Protein AF-A0A7X7MDI0-F1 (afdb_monomer)

Solvent-accessible surface area (backbone atoms only — not comparable to full-atom values): 7074 Å² total; per-residue (Å²): 111,66,69,59,51,62,59,33,61,97,28,67,86,44,52,82,82,36,78,29,46,57,43,52,50,39,57,52,37,38,54,49,40,54,50,30,60,76,70,68,48,78,59,48,72,65,74,62,29,40,45,88,83,44,65,53,70,61,54,41,53,39,31,40,72,44,36,62,86,33,42,49,86,61,79,53,73,48,92,61,48,57,58,52,52,53,54,50,30,62,75,68,72,46,91,75,83,92,49,89,79,48,71,57,36,47,51,54,50,57,53,55,77,72,48,79,78,87,128

Secondary structure (DSSP, 8-state):
-HHHHHHTTT-TTSPTTSTTHHHHHHHHHHHHHHHHHHTT-S-B--GGGGSTTS-HHHHHHHHHHH-TTTB-------TTHHHHHHHHHHHTT-----S-SSHHHHHHHHHHHHSPPP-

pLDDT: mean 93.64, std 9.8, range [49.56, 98.75]

Sequence (119 aa):
HDDWLAAVRGLESAREGGARCRPCFAFSLVRTAARAAALGFDRFTTSLTVSPHKHTPTLFELGAAADPVRFLPVDFKRRHGFQRSVELARQLNLYRQDFCGCEFSRAALAQRATTPAPT

Mean predicted aligned error: 4.16 Å

Foldseek 3Di:
DVVLCVQQPPCLQPAVVDDSVLSNLLVVLLVVLVVCVVVVNQADEDPQLLDPSDDLVSNQVSNCVSPVRRYDSDRNPDDCVSVVVVVVCVVVVHDDDPFPPDPSRVVVVVVVVVDDDDD

Nearest PDB structures (foldseek):
  7lc5-assembly1_A  TM=8.626E-01  e=2.716E-07  Thermotoga maritima MSB8
  9d86-assembly1_A  TM=8.648E-01  e=4.054E-07  Thermotoga maritima MSB8
  7lc7-assembly1_A  TM=8.554E-01  e=4.293E-07  Thermotoga maritima MSB8
  9deu-assembly1_A  TM=8.595E-01  e=1.771E-05  Thermotoga maritima MSB8
  9dco-assembly1_A  TM=8.187E-01  e=8.911E-06  Thermotoga maritima MSB8

Radius of gyration: 16.45 Å; Cα contacts (8 Å, |Δi|>4): 100; chains: 1; bounding box: 46×32×37 Å

Structure (mmCIF, N/CA/C/O backbone):
data_AF-A0A7X7MDI0-F1
#
_entry.id   AF-A0A7X7MDI0-F1
#
loop_
_atom_site.group_PDB
_atom_site.id
_atom_site.type_symbol
_atom_site.label_atom_id
_atom_site.label_alt_id
_atom_site.label_comp_id
_atom_site.label_asym_id
_atom_site.label_entity_id
_atom_site.label_seq_id
_atom_site.pdbx_PDB_ins_code
_atom_site.Cartn_x
_atom_site.Cartn_y
_atom_site.Cartn_z
_atom_site.occupancy
_atom_site.B_iso_or_equiv
_atom_site.auth_seq_id
_atom_site.auth_comp_id
_atom_site.auth_asym_id
_atom_site.auth_atom_id
_atom_site.pdbx_PDB_model_num
ATOM 1 N N . HIS A 1 1 ? -12.559 -8.665 -9.819 1.00 94.69 1 HIS A N 1
ATOM 2 C CA . HIS A 1 1 ? -11.226 -8.512 -10.444 1.00 94.69 1 HIS A CA 1
ATOM 3 C C . HIS A 1 1 ? -11.317 -7.472 -11.552 1.00 94.69 1 HIS A C 1
ATOM 5 O O . HIS A 1 1 ? -10.541 -6.528 -11.540 1.00 94.69 1 HIS A O 1
ATOM 11 N N . ASP A 1 2 ? -12.341 -7.562 -12.394 1.00 98.06 2 ASP A N 1
ATOM 12 C CA . ASP A 1 2 ? -12.628 -6.627 -13.490 1.00 98.06 2 ASP A CA 1
ATOM 13 C C . ASP A 1 2 ? -12.693 -5.152 -13.075 1.00 98.06 2 ASP A C 1
ATOM 15 O O . ASP A 1 2 ? -12.123 -4.311 -13.762 1.00 98.06 2 ASP A O 1
ATOM 19 N N . ASP A 1 3 ? -13.274 -4.825 -11.915 1.00 98.06 3 ASP A N 1
ATOM 20 C CA . ASP A 1 3 ? -13.298 -3.436 -11.420 1.00 98.06 3 ASP A CA 1
ATOM 21 C C . ASP A 1 3 ? -11.893 -2.858 -11.208 1.00 98.06 3 ASP A C 1
ATOM 23 O O . ASP A 1 3 ? -11.642 -1.679 -11.456 1.00 98.06 3 ASP A O 1
ATOM 27 N N . TRP A 1 4 ? -10.954 -3.696 -10.758 1.00 98.12 4 TRP A N 1
ATOM 28 C CA . TRP A 1 4 ? -9.564 -3.282 -10.601 1.00 98.12 4 TRP A CA 1
ATOM 29 C C . TRP A 1 4 ? -8.911 -3.066 -11.966 1.00 98.12 4 TRP A C 1
ATOM 31 O O . TRP A 1 4 ? -8.251 -2.046 -12.149 1.00 98.12 4 TRP A O 1
ATOM 41 N N . LEU A 1 5 ? -9.137 -3.971 -12.927 1.00 98.19 5 LEU A N 1
ATOM 42 C CA . LEU A 1 5 ? -8.658 -3.810 -14.304 1.00 98.19 5 LEU A CA 1
ATOM 43 C C . LEU A 1 5 ? -9.209 -2.532 -14.940 1.00 98.19 5 LEU A C 1
ATOM 45 O O . LEU A 1 5 ? -8.465 -1.792 -15.575 1.00 98.19 5 LEU A O 1
ATOM 49 N N . ALA A 1 6 ? -10.488 -2.227 -14.721 1.00 98.38 6 ALA A N 1
ATOM 50 C CA . ALA A 1 6 ? -11.098 -0.985 -15.173 1.00 98.38 6 ALA A CA 1
ATOM 51 C C . ALA A 1 6 ? -10.415 0.244 -14.552 1.00 98.38 6 ALA A C 1
ATOM 53 O O . ALA A 1 6 ? -10.129 1.199 -15.270 1.00 98.38 6 ALA A O 1
ATOM 54 N N . ALA A 1 7 ? -10.086 0.199 -13.257 1.00 97.88 7 ALA A N 1
ATOM 55 C CA . ALA A 1 7 ? -9.402 1.292 -12.565 1.00 97.88 7 ALA A CA 1
ATOM 56 C C . ALA A 1 7 ? -7.974 1.552 -13.078 1.00 97.88 7 ALA A C 1
ATOM 58 O O . ALA A 1 7 ? -7.479 2.671 -12.956 1.00 97.88 7 ALA A O 1
ATOM 59 N N . VAL A 1 8 ? -7.299 0.542 -13.635 1.00 98.25 8 VAL A N 1
ATOM 60 C CA . VAL A 1 8 ? -5.928 0.669 -14.165 1.00 98.25 8 VAL A CA 1
ATOM 61 C C . VAL A 1 8 ? -5.847 0.647 -15.694 1.00 98.25 8 VAL A C 1
ATOM 63 O O . VAL A 1 8 ? -4.741 0.608 -16.239 1.00 98.25 8 VAL A O 1
ATOM 66 N N . ARG A 1 9 ? -6.992 0.673 -16.380 1.00 98.12 9 ARG A N 1
ATOM 67 C CA . ARG A 1 9 ? -7.091 0.563 -17.839 1.00 98.12 9 ARG A CA 1
ATOM 68 C C . ARG A 1 9 ? -6.247 1.626 -18.543 1.00 98.12 9 ARG A C 1
ATOM 70 O O . ARG A 1 9 ? -6.283 2.799 -18.176 1.00 98.12 9 ARG A O 1
ATOM 77 N N . GLY A 1 10 ? -5.516 1.216 -19.575 1.00 98.00 10 GLY A N 1
ATOM 78 C CA . GLY A 1 10 ? -4.622 2.081 -20.351 1.00 98.00 10 GLY A CA 1
ATOM 79 C C . GLY A 1 10 ? -3.262 2.338 -19.691 1.00 98.00 10 GLY A C 1
ATOM 80 O O . GLY A 1 10 ? -2.440 3.064 -20.248 1.00 98.00 10 GLY A O 1
ATOM 81 N N . LEU A 1 11 ? -3.004 1.766 -18.509 1.00 97.88 11 LEU A N 1
ATOM 82 C CA . LEU A 1 11 ? -1.737 1.877 -17.776 1.00 97.88 11 LEU A CA 1
ATOM 83 C C . LEU A 1 11 ? -1.035 0.517 -17.618 1.00 97.88 11 LEU A C 1
ATOM 85 O O . LEU A 1 11 ? -0.125 0.370 -16.797 1.00 97.88 11 LEU A O 1
ATOM 89 N N . GLU A 1 12 ? -1.437 -0.491 -18.389 1.00 96.19 12 GLU A N 1
ATOM 90 C CA . GLU A 1 12 ? -0.948 -1.870 -18.313 1.00 96.19 12 GLU A CA 1
ATOM 91 C C . GLU A 1 12 ? 0.569 -1.934 -18.536 1.00 96.19 12 GLU A C 1
ATOM 93 O O . GLU A 1 12 ? 1.282 -2.603 -17.787 1.00 96.19 12 GLU A O 1
ATOM 98 N N . SER A 1 13 ? 1.074 -1.153 -19.496 1.00 95.19 13 SER A N 1
ATOM 99 C CA . SER A 1 13 ? 2.494 -1.066 -19.859 1.00 95.19 13 SER A CA 1
ATOM 100 C C . SER A 1 13 ? 3.332 -0.178 -18.932 1.00 95.19 13 SER A C 1
ATOM 102 O O . SER A 1 13 ? 4.560 -0.173 -19.028 1.00 95.19 13 SER A O 1
ATOM 104 N N . ALA A 1 14 ? 2.715 0.576 -18.015 1.00 96.00 14 ALA A N 1
ATOM 105 C CA . ALA A 1 14 ? 3.466 1.448 -17.119 1.00 96.00 14 ALA A CA 1
ATOM 106 C C . ALA A 1 14 ? 4.369 0.623 -16.184 1.00 96.00 14 ALA A C 1
ATOM 108 O O . ALA A 1 14 ? 3.988 -0.428 -15.669 1.00 96.00 14 ALA A O 1
ATOM 109 N N . ARG A 1 15 ? 5.579 1.106 -15.896 1.00 93.38 15 ARG A N 1
ATOM 110 C CA . ARG A 1 15 ? 6.474 0.415 -14.954 1.00 93.38 15 ARG A CA 1
ATOM 111 C C . ARG A 1 15 ? 5.882 0.342 -13.542 1.00 93.38 15 ARG A C 1
ATOM 113 O O . ARG A 1 15 ? 5.089 1.196 -13.136 1.00 93.38 15 ARG A O 1
ATOM 120 N N . GLU A 1 16 ? 6.313 -0.645 -12.758 1.00 94.44 16 GLU A N 1
ATOM 121 C CA . GLU A 1 16 ? 6.075 -0.628 -11.311 1.00 94.44 16 GLU A CA 1
ATOM 122 C C . GLU A 1 16 ? 6.626 0.666 -10.688 1.00 94.44 16 GLU A C 1
ATOM 124 O O . GLU A 1 16 ? 7.690 1.150 -11.067 1.00 94.44 16 GLU A O 1
ATOM 129 N N . GLY A 1 17 ? 5.866 1.259 -9.764 1.00 92.44 17 GLY A N 1
ATOM 130 C CA . GLY A 1 17 ? 6.158 2.578 -9.195 1.00 92.44 17 GLY A CA 1
ATOM 131 C C . GLY A 1 17 ? 5.814 3.750 -10.123 1.00 92.44 17 GLY A C 1
ATOM 132 O O . GLY A 1 17 ? 5.917 4.897 -9.702 1.00 92.44 17 GLY A O 1
ATOM 133 N N . GLY A 1 18 ? 5.393 3.482 -11.363 1.00 94.19 18 GLY A N 1
ATOM 134 C CA . GLY A 1 18 ? 4.934 4.481 -12.324 1.00 94.19 18 GLY A CA 1
ATOM 135 C C . GLY A 1 18 ? 3.434 4.773 -12.235 1.00 94.19 18 GLY A C 1
ATOM 136 O O . GLY A 1 18 ? 2.771 4.481 -11.236 1.00 94.19 18 GLY A O 1
ATOM 137 N N . ALA A 1 19 ? 2.892 5.324 -13.325 1.00 97.06 19 ALA A N 1
ATOM 138 C CA . ALA A 1 19 ? 1.530 5.854 -13.396 1.00 97.06 19 ALA A CA 1
ATOM 139 C C . ALA A 1 19 ? 0.440 4.862 -12.949 1.00 97.06 19 ALA A C 1
ATOM 141 O O . ALA A 1 19 ? -0.490 5.270 -12.261 1.00 97.06 19 ALA A O 1
ATOM 142 N N . ARG A 1 20 ? 0.582 3.559 -13.241 1.00 97.62 20 ARG A N 1
ATOM 143 C CA . ARG A 1 20 ? -0.385 2.515 -12.842 1.00 97.62 20 ARG A CA 1
ATOM 144 C C . ARG A 1 20 ? -0.554 2.371 -11.330 1.00 97.62 20 ARG A C 1
ATOM 146 O O . ARG A 1 20 ? -1.633 2.028 -10.850 1.00 97.62 20 ARG A O 1
ATOM 153 N N . CYS A 1 21 ? 0.510 2.579 -10.556 1.00 97.81 21 CYS A N 1
ATOM 154 C CA . CYS A 1 21 ? 0.474 2.288 -9.125 1.00 97.81 21 CYS A CA 1
ATOM 155 C C . CYS A 1 21 ? -0.490 3.210 -8.369 1.00 97.81 21 CYS A C 1
ATOM 157 O O . CYS A 1 21 ? -1.144 2.751 -7.438 1.00 97.81 21 CYS A O 1
ATOM 159 N N . ARG A 1 22 ? -0.638 4.470 -8.791 1.00 98.00 22 ARG A N 1
ATOM 160 C CA . ARG A 1 22 ? -1.533 5.434 -8.139 1.00 98.00 22 ARG A CA 1
ATOM 161 C C . ARG A 1 22 ? -3.013 4.998 -8.167 1.00 98.00 22 ARG A C 1
ATOM 163 O O . ARG A 1 22 ? -3.566 4.836 -7.080 1.00 98.00 22 ARG A O 1
ATOM 170 N N . PRO A 1 23 ? -3.653 4.731 -9.324 1.00 98.38 23 PRO A N 1
ATOM 171 C CA . PRO A 1 23 ? -5.030 4.235 -9.347 1.00 98.38 23 PRO A CA 1
ATOM 172 C C . PRO A 1 23 ? -5.173 2.847 -8.709 1.00 98.38 23 PRO A C 1
ATOM 174 O O . PRO A 1 23 ? -6.169 2.584 -8.042 1.00 98.38 23 PRO A O 1
ATOM 177 N N . CYS A 1 24 ? -4.158 1.979 -8.809 1.00 98.38 24 CYS A N 1
ATOM 178 C CA . CYS A 1 24 ? -4.157 0.683 -8.123 1.00 98.38 24 CYS A CA 1
ATOM 179 C C . CYS A 1 24 ? -4.243 0.830 -6.588 1.00 98.38 24 CYS A C 1
ATOM 181 O O . CYS A 1 24 ? -5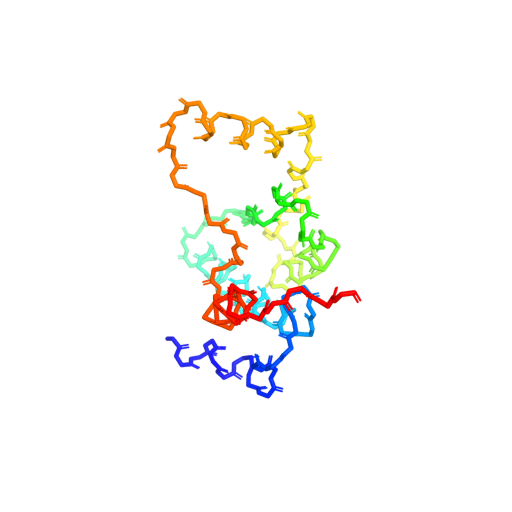.004 0.114 -5.926 1.00 98.38 24 CYS A O 1
ATOM 183 N N . PHE A 1 25 ? -3.466 1.749 -6.005 1.00 98.44 25 PHE A N 1
ATOM 184 C CA . PHE A 1 25 ? -3.507 2.029 -4.569 1.00 98.44 25 PHE A CA 1
ATOM 185 C C . PHE A 1 25 ? -4.818 2.701 -4.170 1.00 98.44 25 PHE A C 1
ATOM 187 O O . PHE A 1 25 ? -5.415 2.287 -3.180 1.00 98.44 25 PHE A O 1
ATOM 194 N N . ALA A 1 26 ? -5.294 3.667 -4.961 1.00 98.62 26 ALA A N 1
ATOM 195 C CA . ALA A 1 26 ? -6.570 4.340 -4.729 1.00 98.62 26 ALA A CA 1
ATOM 196 C C . ALA A 1 26 ? -7.727 3.331 -4.678 1.00 98.62 26 ALA A C 1
ATOM 198 O O . ALA A 1 26 ? -8.469 3.295 -3.700 1.00 98.62 26 ALA A O 1
ATOM 199 N N . PHE A 1 27 ? -7.806 2.437 -5.670 1.00 98.56 27 PHE A N 1
ATOM 200 C CA . PHE A 1 27 ? -8.805 1.368 -5.728 1.00 98.56 27 PHE A CA 1
ATOM 201 C C . PHE A 1 27 ? -8.811 0.510 -4.456 1.00 98.56 27 PHE A C 1
ATOM 203 O O . PHE A 1 27 ? -9.863 0.205 -3.894 1.00 98.56 27 PHE A O 1
ATOM 210 N N . SER A 1 28 ? -7.625 0.132 -3.976 1.00 98.25 28 SER A N 1
ATOM 211 C CA . SER A 1 28 ? -7.495 -0.697 -2.776 1.00 98.25 28 SER A CA 1
ATOM 212 C C . SER A 1 28 ? -7.890 0.068 -1.511 1.00 98.25 28 SER A C 1
ATOM 214 O O . SER A 1 28 ? -8.622 -0.464 -0.683 1.00 98.25 28 SER A O 1
ATOM 216 N N . LEU A 1 29 ? -7.442 1.317 -1.366 1.00 98.69 29 LEU A N 1
ATOM 217 C CA . LEU A 1 29 ? -7.690 2.140 -0.181 1.00 98.69 29 LEU A CA 1
ATOM 218 C C . LEU A 1 29 ? -9.162 2.542 -0.047 1.00 98.69 29 LEU A C 1
ATOM 220 O O . LEU A 1 29 ? -9.698 2.439 1.051 1.00 98.69 29 LEU A O 1
ATOM 224 N N . VAL A 1 30 ? -9.835 2.897 -1.146 1.00 98.69 30 VAL A N 1
ATOM 225 C CA . VAL A 1 30 ? -11.280 3.195 -1.151 1.00 98.69 30 VAL A CA 1
ATOM 226 C C . VAL A 1 30 ? -12.088 1.984 -0.687 1.00 98.69 30 VAL A C 1
ATOM 228 O O . VAL A 1 30 ? -12.962 2.102 0.170 1.00 98.69 30 VAL A O 1
ATOM 231 N N . ARG A 1 31 ? -11.760 0.789 -1.189 1.00 98.38 31 ARG A N 1
ATOM 232 C CA . ARG A 1 31 ? -12.435 -0.449 -0.771 1.00 98.38 31 ARG A CA 1
ATOM 233 C C . ARG A 1 31 ? -12.166 -0.790 0.692 1.00 98.38 31 ARG A C 1
ATOM 235 O O . ARG A 1 31 ? -13.080 -1.225 1.389 1.00 98.38 31 ARG A O 1
ATOM 242 N N . THR A 1 32 ? -10.940 -0.576 1.168 1.00 98.56 32 THR A N 1
ATOM 243 C CA . THR A 1 32 ? -10.592 -0.762 2.583 1.00 98.56 32 THR A CA 1
ATOM 244 C C . THR A 1 32 ? -11.348 0.220 3.475 1.00 98.56 32 THR A C 1
ATOM 246 O O . THR A 1 32 ? -11.902 -0.210 4.482 1.00 98.56 32 THR A O 1
ATOM 249 N N . ALA A 1 33 ? -11.436 1.497 3.096 1.00 98.69 33 ALA A N 1
ATOM 250 C CA . ALA A 1 33 ? -12.195 2.511 3.827 1.00 98.69 33 ALA A CA 1
ATOM 251 C C . ALA A 1 33 ? -13.686 2.146 3.908 1.00 98.69 33 ALA A C 1
ATOM 253 O O . ALA A 1 33 ? -14.256 2.103 4.999 1.00 98.69 33 ALA A O 1
ATOM 254 N N . ALA A 1 34 ? -14.296 1.769 2.777 1.00 98.50 34 ALA A N 1
ATOM 255 C CA . ALA A 1 34 ? -15.685 1.317 2.733 1.00 98.50 34 ALA A CA 1
ATOM 256 C C . ALA A 1 34 ? -15.917 0.086 3.625 1.00 98.50 34 ALA A C 1
ATOM 258 O O . ALA A 1 34 ? -16.905 0.016 4.359 1.00 98.50 34 ALA A O 1
ATOM 259 N N . ARG A 1 35 ? -14.986 -0.877 3.615 1.00 98.62 35 ARG A N 1
ATOM 260 C CA . ARG A 1 35 ? -15.081 -2.067 4.468 1.00 98.62 35 ARG A CA 1
ATOM 261 C C . ARG A 1 35 ? -14.896 -1.737 5.948 1.00 98.62 35 ARG A C 1
ATOM 263 O O . ARG A 1 35 ? -15.599 -2.321 6.767 1.00 98.62 35 ARG A O 1
ATOM 270 N N . ALA A 1 36 ? -13.996 -0.814 6.282 1.00 98.56 36 ALA A N 1
ATOM 271 C CA . ALA A 1 36 ? -13.795 -0.339 7.646 1.00 98.56 36 ALA A CA 1
ATOM 272 C C . ALA A 1 36 ? -15.059 0.335 8.191 1.00 98.56 36 ALA A C 1
ATOM 274 O O . ALA A 1 36 ? -15.501 -0.009 9.284 1.00 98.56 36 ALA A O 1
ATOM 275 N N . ALA A 1 37 ? -15.696 1.201 7.398 1.00 98.38 37 ALA A N 1
ATOM 276 C CA . ALA A 1 37 ? -16.968 1.821 7.757 1.00 98.38 37 ALA A CA 1
ATOM 277 C C . ALA A 1 37 ? -18.086 0.780 7.950 1.00 98.38 37 ALA A C 1
ATOM 279 O O . ALA A 1 37 ? -18.766 0.799 8.972 1.00 98.38 37 ALA A O 1
ATOM 280 N N . ALA A 1 38 ? -18.233 -0.169 7.018 1.00 98.56 38 ALA A N 1
ATOM 281 C CA . ALA A 1 38 ? -19.268 -1.204 7.084 1.00 98.56 38 ALA A CA 1
ATOM 282 C C . ALA A 1 38 ? -19.114 -2.165 8.277 1.00 98.56 38 ALA A C 1
ATOM 284 O O . ALA A 1 38 ? -20.098 -2.741 8.730 1.00 98.56 38 ALA A O 1
ATOM 285 N N . LEU A 1 39 ? -17.887 -2.366 8.764 1.00 98.44 39 LEU A N 1
ATOM 286 C CA . LEU A 1 39 ? -17.591 -3.217 9.919 1.00 98.44 39 LEU A CA 1
ATOM 287 C C . LEU A 1 39 ? -17.512 -2.449 11.245 1.00 98.44 39 LEU A C 1
ATOM 289 O O . LEU A 1 39 ? -17.295 -3.071 12.280 1.00 98.44 39 LEU A O 1
ATOM 293 N N . GLY A 1 40 ? -17.667 -1.123 11.229 1.00 98.19 40 GLY A N 1
ATOM 294 C CA . GLY A 1 40 ? -17.559 -0.301 12.434 1.00 98.19 40 GLY A CA 1
ATOM 295 C C . GLY A 1 40 ? -16.134 -0.175 12.981 1.00 98.19 40 GLY A C 1
ATOM 296 O O . GLY A 1 40 ? -15.965 0.049 14.173 1.00 98.19 40 GLY A O 1
ATOM 297 N N . PHE A 1 41 ? -15.102 -0.317 12.143 1.00 98.44 41 PHE A N 1
ATOM 298 C CA . PHE A 1 41 ? -13.727 -0.054 12.569 1.00 98.44 41 PHE A CA 1
ATOM 299 C C . PHE A 1 41 ? -13.458 1.451 12.657 1.00 98.44 41 PHE A C 1
ATOM 301 O O . PHE A 1 41 ? -13.747 2.209 11.726 1.00 98.44 41 PHE A O 1
ATOM 308 N N . ASP A 1 42 ? -12.824 1.871 13.753 1.00 98.31 42 ASP A N 1
ATOM 309 C CA . ASP A 1 42 ? -12.493 3.279 13.995 1.00 98.31 42 ASP A CA 1
ATOM 310 C C . ASP A 1 42 ? -11.463 3.821 13.011 1.00 98.31 42 ASP A C 1
ATOM 312 O O . ASP A 1 42 ? -11.434 5.019 12.725 1.00 98.31 42 ASP A O 1
ATOM 316 N N . ARG A 1 43 ? -10.559 2.954 12.550 1.00 98.50 43 ARG A N 1
ATOM 317 C CA . ARG A 1 43 ? -9.367 3.342 11.806 1.00 98.50 43 ARG A CA 1
ATOM 318 C C . ARG A 1 43 ? -8.949 2.277 10.797 1.00 98.50 43 ARG A C 1
ATOM 320 O O . ARG A 1 43 ? -9.176 1.089 11.004 1.00 98.50 43 ARG A O 1
ATOM 327 N N . PHE A 1 44 ? -8.261 2.699 9.741 1.00 98.62 44 PHE A N 1
ATOM 328 C CA . PHE A 1 44 ? -7.574 1.805 8.807 1.00 98.62 44 PHE A CA 1
ATOM 329 C C . PHE A 1 44 ? -6.229 2.394 8.370 1.00 98.62 44 PHE A C 1
ATOM 331 O O . PHE A 1 44 ? -5.995 3.597 8.451 1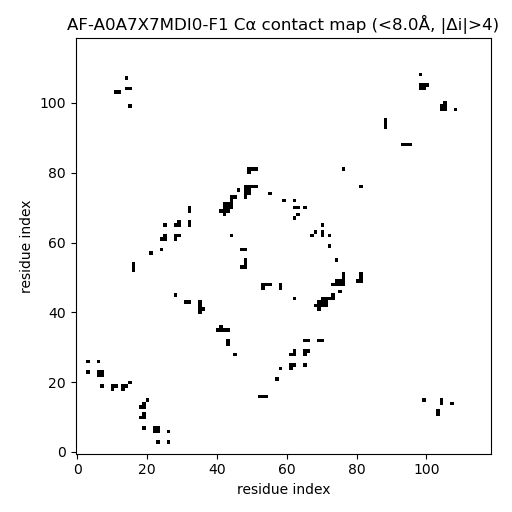.00 98.62 44 PHE A O 1
ATOM 338 N N . THR A 1 45 ? -5.326 1.539 7.900 1.00 98.50 45 THR A N 1
ATOM 339 C CA . THR A 1 45 ? -4.026 1.943 7.349 1.00 98.50 45 THR A CA 1
ATOM 340 C C . THR A 1 45 ? -3.588 0.957 6.267 1.00 98.50 45 THR A C 1
ATOM 342 O O . THR A 1 45 ? -4.353 0.075 5.874 1.00 98.50 45 THR A O 1
ATOM 345 N N . THR A 1 46 ? -2.364 1.096 5.764 1.00 98.06 46 THR A N 1
ATOM 346 C CA . THR A 1 46 ? -1.791 0.200 4.761 1.00 98.06 46 THR A CA 1
ATOM 347 C C . THR A 1 46 ? -0.417 -0.313 5.176 1.00 98.06 46 THR A C 1
ATOM 349 O O . THR A 1 46 ? 0.430 0.441 5.647 1.00 98.06 46 THR A O 1
ATOM 352 N N . SER A 1 47 ? -0.166 -1.602 4.942 1.00 95.81 47 SER A N 1
ATOM 353 C CA . SER A 1 47 ? 1.156 -2.217 5.116 1.00 95.81 47 SER A CA 1
ATOM 354 C C . SER A 1 47 ? 2.134 -1.848 3.997 1.00 95.81 47 SER A C 1
ATOM 356 O O . SER A 1 47 ? 3.326 -2.138 4.095 1.00 95.81 47 SER A O 1
ATOM 358 N N . LEU A 1 48 ? 1.670 -1.176 2.936 1.00 95.94 48 LEU A N 1
ATOM 359 C CA . LEU A 1 48 ? 2.517 -0.773 1.812 1.00 95.94 48 LEU A CA 1
ATOM 360 C C . LEU A 1 48 ? 3.653 0.171 2.235 1.00 95.94 48 LEU A C 1
ATOM 362 O O . LEU A 1 48 ? 4.686 0.204 1.565 1.00 95.94 48 LEU A O 1
ATOM 366 N N . THR A 1 49 ? 3.518 0.880 3.361 1.00 96.12 49 THR A N 1
ATOM 367 C CA . THR A 1 49 ? 4.585 1.726 3.918 1.00 96.12 49 THR A CA 1
ATOM 368 C C . THR A 1 49 ? 5.701 0.933 4.606 1.00 96.12 49 THR A C 1
ATOM 370 O O . THR A 1 49 ? 6.670 1.531 5.044 1.00 96.12 49 THR A O 1
ATOM 373 N N . VAL A 1 50 ? 5.653 -0.403 4.658 1.00 94.56 50 VAL A N 1
ATOM 374 C CA . VAL A 1 50 ? 6.806 -1.226 5.085 1.00 94.56 50 VAL A CA 1
ATOM 375 C C . VAL A 1 50 ? 7.897 -1.260 4.009 1.00 94.56 50 VAL A C 1
ATOM 377 O O . VAL A 1 50 ? 9.087 -1.338 4.315 1.00 94.56 50 VAL A O 1
ATOM 380 N N . SER A 1 51 ? 7.509 -1.227 2.732 1.00 91.50 51 SER A N 1
ATOM 381 C CA . SER A 1 51 ? 8.442 -1.408 1.620 1.00 91.50 51 SER A CA 1
ATOM 382 C C . SER A 1 51 ? 9.171 -0.101 1.282 1.00 91.50 51 SER A C 1
ATOM 384 O O . SER A 1 51 ? 8.510 0.912 1.029 1.00 91.50 51 SER A O 1
ATOM 386 N N . PRO A 1 52 ? 10.516 -0.101 1.174 1.00 91.69 52 PRO A N 1
ATOM 387 C CA . PRO A 1 52 ? 11.278 1.074 0.748 1.00 91.69 52 PRO A CA 1
ATOM 388 C C . PRO A 1 52 ? 10.946 1.493 -0.692 1.00 91.69 52 PRO A C 1
ATOM 390 O O . PRO A 1 52 ? 11.133 2.648 -1.053 1.00 91.69 52 PRO A O 1
ATOM 393 N N . HIS A 1 53 ? 10.396 0.581 -1.500 1.00 91.06 53 HIS A N 1
ATOM 394 C CA . HIS A 1 53 ? 10.058 0.815 -2.905 1.00 91.06 53 HIS A CA 1
ATOM 395 C C . HIS A 1 53 ? 8.701 1.504 -3.109 1.00 91.06 53 HIS A C 1
ATOM 397 O O . HIS A 1 53 ? 8.314 1.764 -4.248 1.00 91.06 53 HIS A O 1
ATOM 403 N N . LYS A 1 54 ? 7.932 1.760 -2.042 1.00 94.06 54 LYS A N 1
ATOM 404 C CA . LYS A 1 54 ? 6.623 2.421 -2.137 1.00 94.06 54 LYS A CA 1
ATOM 405 C C . LYS A 1 54 ? 6.722 3.874 -1.697 1.00 94.06 54 LYS A C 1
ATOM 407 O O . LYS A 1 54 ? 7.289 4.189 -0.650 1.00 94.06 54 LYS A O 1
ATOM 412 N N . HIS A 1 55 ? 6.132 4.761 -2.489 1.00 95.38 55 HIS A N 1
ATOM 413 C CA . HIS A 1 55 ? 6.128 6.193 -2.221 1.00 95.38 55 HIS A CA 1
ATOM 414 C C . HIS A 1 55 ? 5.097 6.529 -1.126 1.00 95.38 55 HIS A C 1
ATOM 416 O O . HIS A 1 55 ? 3.899 6.602 -1.406 1.00 95.38 55 HIS A O 1
ATOM 422 N N . THR A 1 56 ? 5.555 6.697 0.128 1.00 97.12 56 THR A N 1
ATOM 423 C CA . THR A 1 56 ? 4.681 6.973 1.294 1.00 97.12 56 THR A CA 1
ATOM 424 C C . THR A 1 56 ? 3.764 8.177 1.064 1.00 97.12 56 THR A C 1
ATOM 426 O O . THR A 1 56 ? 2.568 8.025 1.307 1.00 97.12 56 THR A O 1
ATOM 429 N N . PRO A 1 57 ? 4.248 9.338 0.567 1.00 97.50 57 PRO A N 1
ATOM 430 C CA . PRO A 1 57 ? 3.393 10.516 0.426 1.00 97.50 57 PRO A CA 1
ATOM 431 C C . PRO A 1 57 ? 2.160 10.255 -0.444 1.00 97.50 57 PRO A C 1
ATOM 433 O O . PRO A 1 57 ? 1.054 10.614 -0.059 1.00 97.50 57 PRO A O 1
ATOM 436 N N . THR A 1 58 ? 2.319 9.529 -1.558 1.00 98.06 58 THR A N 1
ATOM 437 C CA . THR A 1 58 ? 1.183 9.137 -2.408 1.00 98.06 58 THR A CA 1
ATOM 438 C C . THR A 1 58 ? 0.213 8.209 -1.683 1.00 98.06 58 THR A C 1
ATOM 440 O O . THR A 1 58 ? -0.992 8.356 -1.835 1.00 98.06 58 THR A O 1
ATOM 443 N N . LEU A 1 59 ? 0.698 7.253 -0.888 1.00 98.50 59 LEU A N 1
ATOM 444 C CA . LEU A 1 59 ? -0.186 6.368 -0.120 1.00 98.50 59 LEU A CA 1
ATOM 445 C C . LEU A 1 59 ? -0.993 7.137 0.928 1.00 98.50 59 LEU A C 1
ATOM 447 O O . LEU A 1 59 ? -2.165 6.830 1.131 1.00 98.50 59 LEU A O 1
ATOM 451 N N . PHE A 1 60 ? -0.380 8.125 1.578 1.00 98.62 60 PHE A N 1
ATOM 452 C CA . PHE A 1 60 ? -1.061 8.943 2.576 1.00 98.62 60 PHE A CA 1
ATOM 453 C C . PHE A 1 60 ? -2.087 9.877 1.956 1.00 98.62 60 PHE A C 1
ATOM 455 O O . PHE A 1 60 ? -3.209 9.943 2.445 1.00 98.62 60 PHE A O 1
ATOM 462 N N . GLU A 1 61 ? -1.725 10.531 0.856 1.00 98.69 61 GLU A N 1
ATOM 463 C CA . GLU A 1 61 ? -2.637 11.354 0.067 1.00 98.69 61 GLU A CA 1
ATOM 464 C C . GLU A 1 61 ? -3.879 10.553 -0.352 1.00 98.69 61 GLU A C 1
ATOM 466 O O . GLU A 1 61 ? -5.006 10.970 -0.100 1.00 98.69 61 GLU A O 1
ATOM 471 N N . LEU A 1 62 ? -3.681 9.363 -0.929 1.00 98.75 62 LEU A N 1
ATOM 472 C CA . LEU A 1 62 ? -4.780 8.506 -1.377 1.00 98.75 62 LEU A CA 1
ATOM 473 C C . LEU A 1 62 ? -5.605 7.937 -0.216 1.00 98.75 62 LEU A C 1
ATOM 475 O O . LEU A 1 62 ? -6.813 7.769 -0.352 1.00 98.75 62 LEU A O 1
ATOM 479 N N . GLY A 1 63 ? -4.972 7.623 0.916 1.00 98.69 63 GLY A N 1
ATOM 480 C CA . GLY A 1 63 ? -5.666 7.123 2.102 1.00 98.69 63 GLY A CA 1
ATOM 481 C C . GLY A 1 63 ? -6.551 8.191 2.736 1.00 98.69 63 GLY A C 1
ATOM 482 O O . GLY A 1 63 ? -7.717 7.929 3.023 1.00 98.69 63 GLY A O 1
ATOM 483 N N . ALA A 1 64 ? -6.025 9.410 2.870 1.00 98.62 64 ALA A N 1
ATOM 484 C CA . ALA A 1 64 ? -6.785 10.560 3.344 1.00 98.62 64 ALA A CA 1
ATOM 485 C C . ALA A 1 64 ? -7.919 10.932 2.378 1.00 98.62 64 ALA A C 1
ATOM 487 O O . ALA A 1 64 ? -9.010 11.259 2.827 1.00 98.62 64 ALA A O 1
ATOM 488 N N . ALA A 1 65 ? -7.698 10.828 1.062 1.00 98.62 65 ALA A N 1
ATOM 489 C CA . ALA A 1 65 ? -8.752 11.030 0.069 1.00 98.62 65 ALA A CA 1
ATOM 490 C C . ALA A 1 65 ? -9.864 9.965 0.142 1.00 98.62 65 ALA A C 1
ATOM 492 O O . ALA A 1 65 ? -11.003 10.256 -0.213 1.00 98.62 65 ALA A O 1
ATOM 493 N N . ALA A 1 66 ? -9.552 8.743 0.590 1.00 98.56 66 ALA A N 1
ATOM 494 C CA . ALA A 1 66 ? -10.534 7.670 0.734 1.00 98.56 66 ALA A CA 1
ATOM 495 C C . ALA A 1 66 ? -11.438 7.857 1.965 1.00 98.56 66 ALA A C 1
ATOM 497 O O . ALA A 1 66 ? -12.647 7.676 1.858 1.00 98.56 66 ALA A O 1
ATOM 498 N N . ASP A 1 67 ? -10.862 8.199 3.121 1.00 98.44 67 ASP A N 1
ATOM 499 C CA . ASP A 1 67 ? -11.599 8.604 4.326 1.00 98.44 67 ASP A CA 1
ATOM 500 C C . ASP A 1 67 ? -10.628 9.319 5.290 1.00 98.44 67 ASP A C 1
ATOM 502 O O . ASP A 1 67 ? -9.837 8.653 5.972 1.00 98.44 67 ASP A O 1
ATOM 506 N N . PRO A 1 68 ? -10.669 10.661 5.382 1.00 97.75 68 PRO A N 1
ATOM 507 C CA . PRO A 1 68 ? -9.712 11.428 6.180 1.00 97.75 68 PRO A CA 1
ATOM 508 C C . PRO A 1 68 ? -9.921 11.271 7.691 1.00 97.75 68 PRO A C 1
ATOM 510 O O . PRO A 1 68 ? -9.019 11.590 8.462 1.00 97.75 68 PRO A O 1
ATOM 513 N N . VAL A 1 69 ? -11.087 10.787 8.131 1.00 97.75 69 VAL A N 1
ATOM 514 C CA . VAL A 1 69 ? -11.406 10.605 9.555 1.00 97.75 69 VAL A CA 1
ATOM 515 C C . VAL A 1 69 ? -10.851 9.275 10.060 1.00 97.75 69 VAL A C 1
ATOM 517 O O . VAL A 1 69 ? -10.329 9.200 11.175 1.00 97.75 69 VAL A O 1
ATOM 520 N N . ARG A 1 70 ? -10.955 8.211 9.253 1.00 98.25 70 ARG A N 1
ATOM 521 C CA . ARG A 1 70 ? -10.510 6.864 9.648 1.00 98.25 70 ARG A CA 1
ATOM 522 C C . ARG A 1 70 ? -9.084 6.536 9.217 1.00 98.25 70 ARG A C 1
ATOM 524 O O . ARG A 1 70 ? -8.487 5.619 9.786 1.00 98.25 70 ARG A O 1
ATOM 531 N N . PHE A 1 71 ? -8.524 7.220 8.225 1.00 98.75 71 PHE A N 1
ATOM 532 C CA . PHE A 1 71 ? -7.193 6.877 7.736 1.00 98.75 71 PHE A CA 1
ATOM 533 C C . PHE A 1 71 ? -6.094 7.224 8.751 1.00 98.75 71 PHE A C 1
ATOM 535 O O . PHE A 1 71 ? -5.970 8.360 9.202 1.00 98.75 71 PHE A O 1
ATOM 542 N N . LEU A 1 72 ? -5.252 6.241 9.080 1.00 98.44 72 LEU A N 1
ATOM 543 C CA . LEU A 1 72 ? -4.062 6.415 9.911 1.00 98.44 72 LEU A CA 1
ATOM 544 C C . LEU A 1 72 ? -2.797 6.465 9.039 1.00 98.44 72 LEU A C 1
ATOM 546 O O . LEU A 1 72 ? -2.362 5.416 8.541 1.00 98.44 72 LEU A O 1
ATOM 550 N N . PRO A 1 73 ? -2.153 7.638 8.892 1.00 97.88 73 PRO A N 1
ATOM 551 C CA . PRO A 1 73 ? -0.930 7.793 8.111 1.00 97.88 73 PRO A CA 1
ATOM 552 C C . PRO A 1 73 ? 0.296 7.305 8.900 1.00 97.88 73 PRO A C 1
ATOM 554 O O . PRO A 1 73 ? 1.068 8.090 9.450 1.00 97.88 73 PRO A O 1
ATOM 557 N N . VAL A 1 74 ? 0.484 5.986 8.978 1.00 97.38 74 VAL A N 1
ATOM 558 C CA . VAL A 1 74 ? 1.632 5.382 9.671 1.00 97.38 74 VAL A CA 1
ATOM 559 C C . VAL A 1 74 ? 2.718 4.993 8.674 1.00 97.38 74 VAL A C 1
ATOM 561 O O . VAL A 1 74 ? 2.510 4.161 7.788 1.00 97.38 74 VAL A O 1
ATOM 564 N N . ASP A 1 75 ? 3.903 5.590 8.826 1.00 96.25 75 ASP A N 1
ATOM 565 C CA . ASP A 1 75 ? 5.087 5.176 8.074 1.00 96.25 75 ASP A CA 1
ATOM 566 C C . ASP A 1 75 ? 5.823 4.074 8.847 1.00 96.25 75 ASP A C 1
ATOM 568 O O . ASP A 1 75 ? 6.383 4.315 9.927 1.00 96.25 75 ASP A O 1
ATOM 572 N N . PHE A 1 76 ? 5.788 2.858 8.297 1.00 95.19 76 PHE A N 1
ATOM 573 C CA . PHE A 1 76 ? 6.440 1.678 8.857 1.00 95.19 76 PHE A CA 1
ATOM 574 C C . PHE A 1 76 ? 7.905 1.514 8.407 1.00 95.19 76 PHE A C 1
ATOM 576 O O . PHE A 1 76 ? 8.559 0.562 8.840 1.00 95.19 76 PHE A O 1
ATOM 583 N N . LYS A 1 77 ? 8.474 2.439 7.616 1.00 93.12 7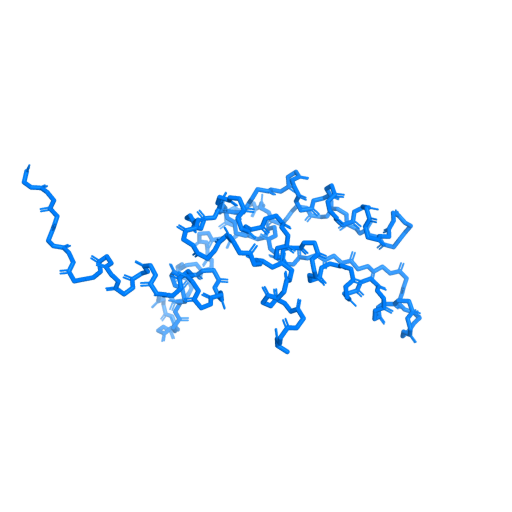7 LYS A N 1
ATOM 584 C CA . LYS A 1 77 ? 9.910 2.478 7.277 1.00 93.12 77 LYS A CA 1
ATOM 585 C C . LYS A 1 77 ? 10.743 2.918 8.481 1.00 93.12 77 LYS A C 1
ATOM 587 O O . LYS A 1 77 ? 11.254 4.0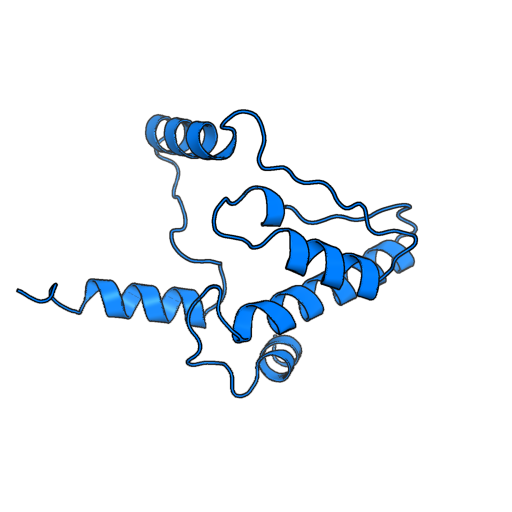32 8.546 1.00 93.12 77 LYS A O 1
ATOM 592 N N . ARG A 1 78 ? 10.875 2.040 9.474 1.00 90.19 78 ARG A N 1
ATOM 593 C CA . ARG A 1 78 ? 11.572 2.331 10.732 1.00 90.19 78 ARG A CA 1
ATOM 594 C C . ARG A 1 78 ? 12.634 1.281 11.031 1.00 90.19 78 ARG A C 1
ATOM 596 O O . ARG A 1 78 ? 12.453 0.104 10.727 1.00 90.19 78 ARG A O 1
ATOM 603 N N . ARG A 1 79 ? 13.726 1.720 11.669 1.00 87.38 79 ARG A N 1
ATOM 604 C CA . ARG A 1 79 ? 14.736 0.868 12.334 1.00 87.38 79 ARG A CA 1
ATOM 605 C C . ARG A 1 79 ? 15.235 -0.314 11.488 1.00 87.38 79 ARG A C 1
ATOM 607 O O . ARG A 1 79 ? 15.327 -1.428 11.989 1.00 87.38 79 ARG A O 1
ATOM 614 N N . HIS A 1 80 ? 15.498 -0.094 10.198 1.00 88.88 80 HIS A N 1
ATOM 615 C CA . HIS A 1 80 ? 15.947 -1.145 9.270 1.00 88.88 80 HIS A CA 1
ATOM 616 C C . HIS A 1 80 ? 15.028 -2.386 9.213 1.00 88.88 80 HIS A C 1
ATOM 618 O O . HIS A 1 80 ? 15.460 -3.460 8.795 1.00 88.88 80 HIS A O 1
ATOM 624 N N . GLY A 1 81 ? 13.745 -2.258 9.581 1.00 91.50 81 GLY A N 1
ATOM 625 C CA . GLY A 1 81 ? 12.818 -3.390 9.676 1.00 91.50 81 GLY A CA 1
ATOM 626 C C . GLY A 1 81 ? 12.660 -4.154 8.360 1.00 91.50 81 GLY A C 1
ATOM 627 O O . GLY A 1 81 ? 12.609 -5.383 8.359 1.00 91.50 81 GLY A O 1
ATOM 628 N N . PHE A 1 82 ? 12.681 -3.449 7.223 1.00 92.81 82 PHE A N 1
ATOM 629 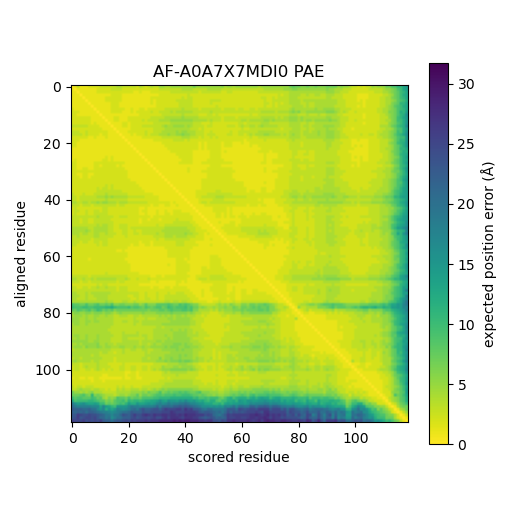C CA . PHE A 1 82 ? 12.670 -4.092 5.909 1.00 92.81 82 PHE A CA 1
ATOM 630 C C . PHE A 1 82 ? 13.905 -4.973 5.688 1.00 92.81 82 PHE A C 1
ATOM 632 O O . PHE A 1 82 ? 13.756 -6.141 5.333 1.00 92.81 82 PHE A O 1
ATOM 639 N N . GLN A 1 83 ? 15.108 -4.452 5.942 1.00 93.81 83 GLN A N 1
ATOM 640 C CA . GLN A 1 83 ? 16.357 -5.206 5.807 1.00 93.81 83 GLN A CA 1
ATOM 641 C C . GLN A 1 83 ? 16.361 -6.424 6.735 1.00 93.81 83 GLN A C 1
ATOM 643 O O . GLN A 1 83 ? 16.632 -7.537 6.288 1.00 93.81 83 GLN A O 1
ATOM 648 N N . ARG A 1 84 ? 15.939 -6.246 7.991 1.00 94.62 84 ARG A N 1
ATOM 649 C CA . ARG A 1 84 ? 15.805 -7.358 8.934 1.00 94.62 84 ARG A CA 1
ATOM 650 C C . ARG A 1 84 ? 14.831 -8.425 8.431 1.00 94.62 84 ARG A C 1
ATOM 652 O O . ARG A 1 84 ? 15.100 -9.613 8.572 1.00 94.62 84 ARG A O 1
ATOM 659 N N . 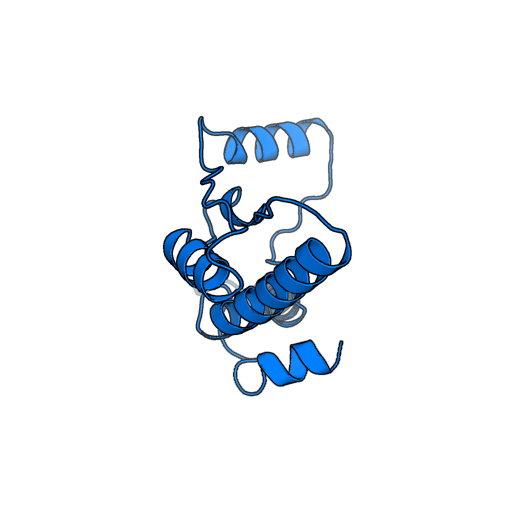SER A 1 85 ? 13.727 -8.022 7.796 1.00 93.94 85 SER A N 1
ATOM 660 C CA . SER A 1 85 ? 12.787 -8.967 7.178 1.00 93.94 85 SER A CA 1
ATOM 661 C C . SER A 1 85 ? 13.428 -9.776 6.042 1.00 93.94 85 SER A C 1
ATOM 663 O O . SER A 1 85 ? 13.097 -10.947 5.870 1.00 93.94 85 SER A O 1
ATOM 665 N N . VAL A 1 86 ? 14.335 -9.167 5.265 1.00 94.56 86 VAL A N 1
ATOM 666 C CA . VAL A 1 86 ? 15.073 -9.835 4.179 1.00 94.56 86 VAL A CA 1
ATOM 667 C C . VAL A 1 86 ? 16.035 -10.867 4.759 1.00 94.56 86 VAL A C 1
ATOM 669 O O . VAL A 1 86 ? 16.041 -12.013 4.314 1.00 94.56 86 VAL A O 1
ATOM 672 N N . GLU A 1 87 ? 16.797 -10.488 5.785 1.00 96.69 87 GLU A N 1
ATOM 673 C CA . GLU A 1 87 ? 17.725 -11.382 6.483 1.00 96.69 87 GLU A CA 1
ATOM 674 C C . GLU A 1 87 ? 17.011 -12.602 7.071 1.00 96.69 87 GLU A C 1
ATOM 676 O O . GLU A 1 87 ? 17.429 -13.733 6.825 1.00 96.69 87 GLU A O 1
ATOM 681 N N . LEU A 1 88 ? 15.916 -12.376 7.805 1.00 97.06 88 LEU A N 1
ATOM 682 C CA . LEU A 1 88 ? 15.138 -13.443 8.436 1.00 97.06 88 LEU A CA 1
ATOM 683 C C . LEU A 1 88 ? 14.543 -14.394 7.401 1.00 97.06 88 LEU A C 1
ATOM 685 O O . LEU A 1 88 ? 14.626 -15.606 7.560 1.00 97.06 88 LEU A O 1
ATOM 689 N N . ALA A 1 89 ? 13.986 -13.865 6.313 1.00 97.12 89 ALA A N 1
ATOM 690 C CA . ALA A 1 89 ? 13.442 -14.700 5.251 1.00 97.12 89 ALA A CA 1
ATOM 691 C C . ALA A 1 89 ? 14.519 -15.577 4.590 1.00 97.12 89 ALA A C 1
ATOM 693 O O . ALA A 1 89 ? 14.255 -16.745 4.321 1.00 97.12 89 ALA A O 1
ATOM 694 N N . ARG A 1 90 ? 15.746 -15.066 4.405 1.00 96.69 90 ARG A N 1
ATOM 695 C CA . ARG A 1 90 ? 16.876 -15.877 3.925 1.00 96.69 90 ARG A CA 1
ATOM 696 C C . ARG A 1 90 ? 17.258 -16.969 4.929 1.00 96.69 90 ARG A C 1
ATOM 698 O O . ARG A 1 90 ? 17.494 -18.101 4.529 1.00 96.69 90 ARG A O 1
ATOM 705 N N . GLN A 1 91 ? 17.325 -16.633 6.218 1.00 98.12 91 GLN A N 1
ATOM 706 C CA . GLN A 1 91 ? 17.668 -17.582 7.288 1.00 98.12 91 GLN A CA 1
ATOM 707 C C . GLN A 1 91 ? 16.635 -18.706 7.425 1.00 98.12 91 GLN A C 1
ATOM 709 O O . GLN A 1 91 ? 17.001 -19.849 7.669 1.00 98.12 91 GLN A O 1
ATOM 714 N N . LEU A 1 92 ? 15.358 -18.375 7.249 1.00 98.06 92 LEU A N 1
ATOM 715 C CA . LEU A 1 92 ? 14.232 -19.296 7.386 1.00 98.06 92 LEU A CA 1
ATOM 716 C C . LEU A 1 92 ? 13.851 -19.995 6.070 1.00 98.06 92 LEU A C 1
ATOM 718 O O . LEU A 1 92 ? 12.852 -20.706 6.036 1.00 98.06 92 LEU A O 1
ATOM 722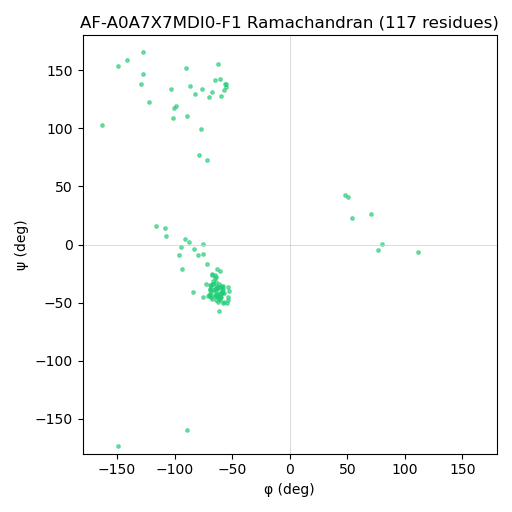 N N . ASN A 1 93 ? 14.612 -19.782 4.989 1.00 96.94 93 ASN A N 1
ATOM 723 C CA . ASN A 1 93 ? 14.314 -20.290 3.646 1.00 96.94 93 ASN A CA 1
ATOM 724 C C . ASN A 1 93 ? 12.873 -19.980 3.182 1.00 96.94 93 ASN A C 1
ATOM 726 O O . ASN A 1 93 ? 12.182 -20.817 2.601 1.00 96.94 93 ASN A O 1
ATOM 730 N N . LEU A 1 94 ? 12.401 -18.767 3.479 1.00 97.44 94 LEU A N 1
ATOM 731 C CA . LEU A 1 94 ? 11.072 -18.305 3.098 1.00 97.44 94 LEU A CA 1
ATOM 732 C C . LEU A 1 94 ? 11.099 -17.711 1.694 1.00 97.44 94 LEU A C 1
ATOM 734 O O . LEU A 1 94 ? 11.955 -16.886 1.364 1.00 97.44 94 LEU A O 1
ATOM 738 N N . TYR A 1 95 ? 10.090 -18.065 0.900 1.00 94.81 95 TYR A N 1
ATOM 739 C CA . TYR A 1 95 ? 9.836 -17.407 -0.372 1.00 94.81 95 TYR A CA 1
ATOM 740 C C . TYR A 1 95 ? 9.643 -15.898 -0.169 1.00 94.81 95 TYR A C 1
ATOM 742 O O . TYR A 1 95 ? 8.875 -15.456 0.690 1.00 94.81 95 TYR A O 1
ATOM 750 N N . ARG A 1 96 ? 10.322 -15.102 -1.000 1.00 92.81 96 ARG A N 1
ATOM 751 C CA . ARG A 1 96 ? 10.126 -13.656 -1.081 1.00 92.81 96 ARG A CA 1
ATOM 752 C C . ARG A 1 96 ? 9.744 -13.267 -2.494 1.00 92.81 96 ARG A C 1
AT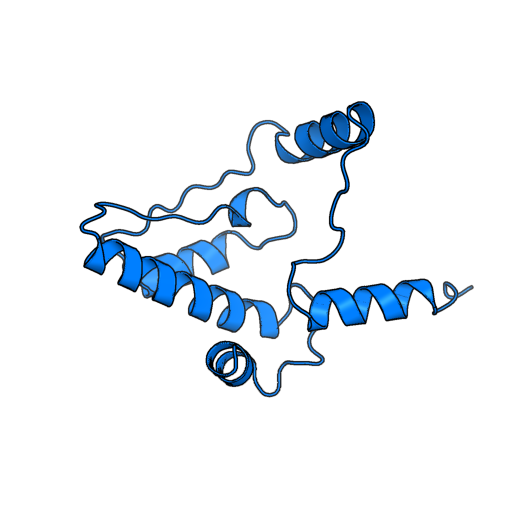OM 754 O O . ARG A 1 96 ? 10.503 -13.484 -3.430 1.00 92.81 96 ARG A O 1
ATOM 761 N N . GLN A 1 97 ? 8.592 -12.624 -2.604 1.00 92.00 97 GLN A N 1
ATOM 762 C CA . GLN A 1 97 ? 8.153 -11.989 -3.833 1.00 92.00 97 GLN A CA 1
ATOM 763 C C . GLN A 1 97 ? 9.046 -10.779 -4.160 1.00 92.00 97 GLN A C 1
ATOM 765 O O . GLN A 1 97 ? 9.272 -9.923 -3.304 1.00 92.00 97 GLN A O 1
ATOM 770 N N . ASP A 1 98 ? 9.514 -10.690 -5.401 1.00 90.31 98 ASP A N 1
ATOM 771 C CA . ASP A 1 98 ? 10.361 -9.625 -5.964 1.00 90.31 98 ASP A CA 1
ATOM 772 C C . ASP A 1 98 ? 9.608 -8.717 -6.960 1.00 90.31 98 ASP A C 1
ATOM 774 O O . ASP A 1 98 ? 10.197 -7.912 -7.680 1.00 90.31 98 ASP A O 1
ATOM 778 N N . PHE A 1 99 ? 8.280 -8.809 -6.954 1.00 93.56 99 PHE A N 1
ATOM 779 C CA . PHE A 1 99 ? 7.344 -7.969 -7.695 1.00 93.56 99 PHE A CA 1
ATOM 780 C C . PHE A 1 99 ? 6.282 -7.391 -6.731 1.00 93.56 99 PHE A C 1
ATOM 782 O O . PHE A 1 99 ? 6.156 -7.831 -5.590 1.00 93.56 99 PHE A O 1
ATOM 789 N N . CYS A 1 100 ? 5.504 -6.382 -7.131 1.00 92.94 100 CYS A N 1
ATOM 790 C CA . CYS A 1 100 ? 4.518 -5.701 -6.272 1.00 92.94 100 CYS A CA 1
ATOM 791 C C . CYS A 1 100 ? 3.312 -6.563 -5.868 1.00 92.94 100 CYS A C 1
ATOM 793 O O . CYS A 1 100 ? 2.661 -6.264 -4.870 1.00 92.94 100 CYS A O 1
ATOM 795 N N . GLY A 1 101 ? 2.957 -7.558 -6.682 1.00 92.94 101 GLY A N 1
ATOM 796 C CA . GLY A 1 101 ? 1.764 -8.397 -6.504 1.00 92.94 101 GLY A CA 1
ATOM 797 C C . GLY A 1 101 ? 0.664 -8.206 -7.555 1.00 92.94 101 GLY A C 1
ATOM 798 O O . GLY A 1 101 ? -0.289 -8.974 -7.561 1.00 92.94 101 GLY A O 1
ATOM 799 N N . CYS A 1 102 ? 0.782 -7.231 -8.467 1.00 95.62 102 CYS A N 1
ATOM 800 C CA . CYS A 1 102 ? -0.115 -7.141 -9.628 1.00 95.62 102 CYS A CA 1
ATOM 801 C C . CYS A 1 102 ? 0.438 -7.926 -10.824 1.00 95.62 102 CYS A C 1
ATOM 803 O O . CYS A 1 102 ? 1.655 -8.045 -10.989 1.00 95.62 102 CYS A O 1
ATOM 805 N N . GLU A 1 103 ? -0.452 -8.418 -11.684 1.00 96.00 103 GLU A N 1
ATOM 806 C CA . GLU A 1 103 ? -0.090 -9.230 -12.853 1.00 96.00 103 GLU A CA 1
ATOM 807 C C . GLU A 1 103 ? 0.873 -8.521 -13.810 1.00 96.00 103 GLU A C 1
ATOM 809 O O . GLU A 1 103 ? 1.800 -9.148 -14.312 1.00 96.00 103 GLU A O 1
ATOM 814 N N . PHE A 1 104 ? 0.741 -7.203 -13.969 1.00 96.56 104 PHE A N 1
ATOM 815 C CA . PHE A 1 104 ? 1.632 -6.403 -14.811 1.00 96.56 104 PHE A CA 1
ATOM 816 C C . PHE A 1 104 ? 3.055 -6.308 -14.247 1.00 96.56 104 PHE A C 1
ATOM 818 O O . PHE A 1 104 ? 4.035 -6.340 -14.983 1.00 96.56 104 PHE A O 1
ATOM 825 N N . SER A 1 105 ? 3.180 -6.210 -12.921 1.00 95.19 105 SER A N 1
ATOM 826 C CA . SER A 1 105 ? 4.473 -6.205 -12.229 1.00 95.19 105 SER A CA 1
ATOM 827 C C . SER A 1 105 ? 5.149 -7.581 -12.320 1.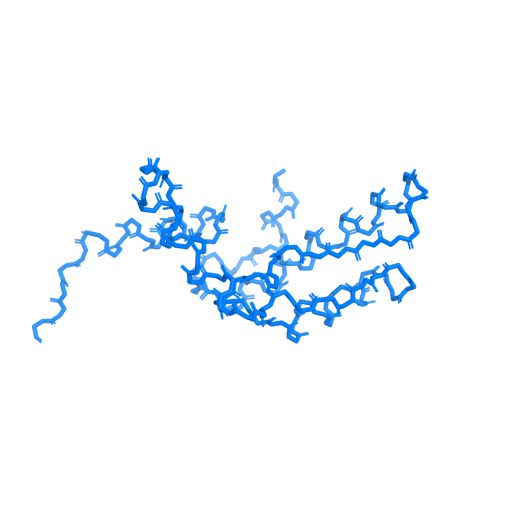00 95.19 105 SER A C 1
ATOM 829 O O . SER A 1 105 ? 6.344 -7.662 -12.601 1.00 95.19 105 SER A O 1
ATOM 831 N N . ARG A 1 106 ? 4.371 -8.666 -12.204 1.00 95.00 106 ARG A N 1
ATOM 832 C CA . ARG A 1 106 ? 4.851 -10.040 -12.415 1.00 95.00 106 ARG A CA 1
ATOM 833 C C . ARG A 1 106 ? 5.294 -10.290 -13.862 1.00 95.00 106 ARG A C 1
ATOM 835 O O . ARG A 1 106 ? 6.343 -10.885 -14.083 1.00 95.00 106 ARG A O 1
ATOM 842 N N . ALA A 1 107 ? 4.520 -9.825 -14.844 1.00 93.25 107 ALA A N 1
ATOM 843 C CA . ALA A 1 107 ? 4.855 -9.969 -16.261 1.00 93.25 107 ALA A CA 1
ATOM 844 C C . ALA A 1 107 ? 6.155 -9.229 -16.616 1.00 93.25 107 ALA A C 1
ATOM 846 O O . ALA A 1 107 ? 7.019 -9.792 -17.285 1.00 93.25 107 ALA A O 1
ATOM 847 N N . ALA A 1 108 ? 6.335 -8.006 -16.104 1.00 90.31 108 ALA A N 1
ATOM 848 C CA . ALA A 1 108 ? 7.564 -7.240 -16.297 1.00 90.31 108 ALA A CA 1
ATOM 849 C C . ALA A 1 108 ? 8.797 -7.943 -15.702 1.00 90.31 108 ALA A C 1
ATOM 851 O O . ALA A 1 108 ? 9.875 -7.901 -16.291 1.00 90.31 108 ALA A O 1
ATOM 852 N N . LEU A 1 109 ? 8.655 -8.616 -14.555 1.00 88.00 109 LEU A N 1
ATOM 853 C CA . LEU A 1 109 ? 9.736 -9.412 -13.975 1.00 88.00 109 LEU A CA 1
ATOM 854 C C . LEU A 1 109 ? 10.131 -10.590 -14.877 1.00 88.00 109 LEU A C 1
ATOM 856 O O . LEU A 1 109 ? 11.317 -10.774 -15.145 1.00 88.00 109 LEU A O 1
ATOM 860 N N . ALA A 1 110 ? 9.154 -11.354 -15.373 1.00 85.25 110 ALA A N 1
ATOM 861 C CA . ALA A 1 110 ? 9.412 -12.493 -16.256 1.00 85.25 110 ALA A CA 1
ATOM 862 C C . ALA A 1 110 ? 10.178 -12.074 -17.524 1.00 85.25 110 ALA A C 1
ATOM 864 O O . ALA A 1 110 ? 11.112 -12.756 -17.931 1.00 85.25 110 ALA A O 1
ATOM 865 N N . GLN A 1 111 ? 9.852 -10.906 -18.084 1.00 80.75 111 GLN A N 1
ATOM 866 C CA . GLN A 1 111 ? 10.542 -10.345 -19.251 1.00 80.75 111 GLN A CA 1
ATOM 867 C C . GLN A 1 111 ? 12.004 -9.959 -18.958 1.00 80.75 111 GLN A C 1
ATOM 869 O O . GLN A 1 111 ? 12.869 -10.095 -19.825 1.00 80.75 111 GLN A O 1
ATOM 874 N N . ARG A 1 112 ? 12.310 -9.504 -17.732 1.00 77.44 112 ARG A N 1
ATOM 875 C CA . ARG A 1 112 ? 13.688 -9.190 -17.306 1.00 77.44 112 ARG A CA 1
ATOM 876 C C . ARG A 1 112 ? 14.547 -10.443 -17.168 1.00 77.44 112 ARG A C 1
ATOM 878 O O . ARG A 1 112 ? 15.728 -10.382 -17.476 1.00 77.44 112 ARG A O 1
ATOM 885 N N . ALA A 1 113 ? 13.968 -11.561 -16.733 1.00 73.62 113 ALA A N 1
ATOM 886 C CA . ALA A 1 113 ? 14.687 -12.831 -16.624 1.00 73.62 113 ALA A CA 1
ATOM 887 C C . ALA A 1 113 ? 15.080 -13.411 -17.997 1.00 73.62 113 ALA A C 1
ATOM 889 O O . ALA A 1 113 ? 16.053 -14.150 -18.096 1.00 73.62 113 ALA A O 1
ATOM 890 N N . THR A 1 114 ? 14.342 -13.063 -19.054 1.00 67.81 114 THR A N 1
ATOM 891 C CA . THR A 1 114 ? 14.576 -13.539 -20.427 1.00 67.81 114 THR A CA 1
ATOM 892 C C . THR A 1 114 ? 15.400 -12.588 -21.296 1.00 67.81 114 THR A C 1
ATOM 894 O O . THR A 1 114 ? 15.775 -12.965 -22.402 1.00 67.81 114 THR A O 1
ATOM 897 N N . THR A 1 115 ? 15.679 -11.365 -20.835 1.00 58.38 115 THR A N 1
ATOM 898 C CA . THR A 1 115 ? 16.441 -10.374 -21.611 1.00 58.38 115 THR A CA 1
ATOM 899 C C . THR A 1 115 ? 17.890 -10.354 -21.115 1.00 58.38 115 THR A C 1
ATOM 901 O O . THR A 1 115 ? 18.101 -10.031 -19.944 1.00 58.38 115 THR A O 1
ATOM 904 N N . PRO A 1 116 ? 18.896 -10.693 -21.945 1.00 53.47 116 PRO A N 1
ATOM 905 C CA . PRO A 1 116 ? 20.292 -10.603 -21.532 1.00 53.47 116 PRO A CA 1
ATOM 906 C C . PRO A 1 116 ? 20.639 -9.151 -21.180 1.00 53.47 116 PRO A C 1
ATOM 908 O O . PRO A 1 116 ? 20.144 -8.213 -21.810 1.00 53.47 116 PRO A O 1
ATOM 911 N N . ALA A 1 117 ? 21.459 -8.965 -20.143 1.00 49.78 117 ALA A N 1
ATOM 912 C CA . ALA A 1 117 ? 21.929 -7.640 -19.759 1.00 49.78 117 ALA A CA 1
ATOM 913 C C . ALA A 1 117 ? 22.633 -6.976 -20.958 1.00 49.78 117 ALA A C 1
ATOM 915 O O . ALA A 1 117 ? 23.379 -7.664 -21.660 1.00 49.78 117 ALA A O 1
ATOM 916 N N . PRO A 1 118 ? 22.404 -5.675 -21.217 1.00 54.00 118 PRO A N 1
ATOM 917 C CA . PRO A 1 118 ? 23.171 -4.971 -22.234 1.00 54.00 118 PRO A CA 1
ATOM 918 C C . PRO A 1 118 ? 24.656 -5.017 -21.847 1.00 54.00 118 PRO A C 1
ATOM 920 O O . PRO A 1 118 ? 24.996 -4.717 -20.701 1.00 54.00 118 PRO A O 1
ATOM 923 N N . THR A 1 119 ? 25.490 -5.459 -22.791 1.00 49.56 119 THR A N 1
ATOM 924 C CA . THR A 1 119 ? 26.963 -5.421 -22.731 1.00 49.56 119 THR A CA 1
ATOM 925 C C . THR A 1 119 ? 27.492 -4.020 -22.502 1.00 49.56 119 THR A C 1
ATOM 927 O O . THR A 1 119 ? 26.933 -3.090 -23.130 1.00 49.56 119 THR A O 1
#